Protein AF-A0A4Q2AB69-F1 (afdb_monomer_lite)

Foldseek 3Di:
DDDDPPDPDDDDDDDDDDDPDDDPPPPCPVVVVVPVPDDPPPPPPPPPLVPQAPQWDADPDDGHIDGHAQWADDPRDTHGNDAAPQWDADPSNHYIDGHPQWDDDPPRHTDGPPPPPPPPPD

Radius of gyration: 28.13 Å; chains: 1; bounding box: 84×57×47 Å

Sequence (122 aa):
MRRDTTSPAVRPLAAMPIKRADQPGLTILTLGLMISAFAPTASPSFAQARSAPDNAHARSYGDGWECARTFRREGTACVPVVVPANAHLNRTGNRWACNKNFKRSRGNACSTIRSVSLAIFT

pLDDT: mean 72.91, std 18.34, range [35.97, 94.44]

Secondary structure (DSSP, 8-state):
------PPP----PPPP-------TTSHHHHTTTGGG--------------PPTTEEE-SSSSSEEEPTTEEEETTEEEE----TTEEE-TTSSSEEEPTTEEE-TTS-EEETT---TTS--

Structure (mmCIF, N/CA/C/O backbone):
data_AF-A0A4Q2AB69-F1
#
_entry.id   AF-A0A4Q2AB69-F1
#
loop_
_atom_site.group_PDB
_atom_site.id
_atom_site.type_symbol
_atom_site.label_atom_id
_atom_site.label_alt_id
_atom_site.label_comp_id
_atom_site.label_asym_id
_atom_site.label_entity_id
_atom_site.label_seq_id
_atom_site.pdbx_PDB_ins_code
_atom_site.Cartn_x
_atom_site.Cartn_y
_atom_site.Cartn_z
_atom_site.occupancy
_atom_site.B_iso_or_equiv
_atom_site.auth_seq_id
_atom_site.auth_comp_id
_atom_site.auth_asym_id
_atom_site.auth_atom_id
_atom_site.pdbx_PDB_model_num
ATOM 1 N N . MET A 1 1 ? -5.017 -2.488 -30.760 1.00 41.91 1 MET A N 1
ATOM 2 C CA . MET A 1 1 ? -3.956 -2.336 -29.740 1.00 41.91 1 MET A CA 1
ATOM 3 C C . MET A 1 1 ? -4.105 -3.458 -28.717 1.00 41.91 1 MET A C 1
ATOM 5 O O . MET A 1 1 ? -4.807 -3.296 -27.726 1.00 41.91 1 MET A O 1
ATOM 9 N N . ARG A 1 2 ? -3.550 -4.638 -29.020 1.00 35.97 2 ARG A N 1
ATOM 10 C CA . ARG A 1 2 ? -3.511 -5.777 -28.092 1.00 35.97 2 ARG A CA 1
ATOM 11 C C . ARG A 1 2 ? -2.351 -5.529 -27.125 1.00 35.97 2 ARG A C 1
ATOM 13 O O . ARG A 1 2 ? -1.262 -5.218 -27.586 1.00 35.97 2 ARG A O 1
ATOM 20 N N . ARG A 1 3 ? -2.599 -5.577 -25.814 1.00 48.50 3 ARG A N 1
ATOM 21 C CA . ARG A 1 3 ? -1.524 -5.629 -24.819 1.00 48.50 3 ARG A CA 1
ATOM 22 C C . ARG A 1 3 ? -1.171 -7.093 -24.638 1.00 48.50 3 ARG A C 1
ATOM 24 O O . ARG A 1 3 ? -2.003 -7.859 -24.162 1.00 48.50 3 ARG A O 1
ATOM 31 N N . ASP A 1 4 ? 0.030 -7.438 -25.073 1.00 43.53 4 ASP A N 1
ATOM 32 C CA . ASP A 1 4 ? 0.658 -8.725 -24.841 1.00 43.53 4 ASP A CA 1
ATOM 33 C C . ASP 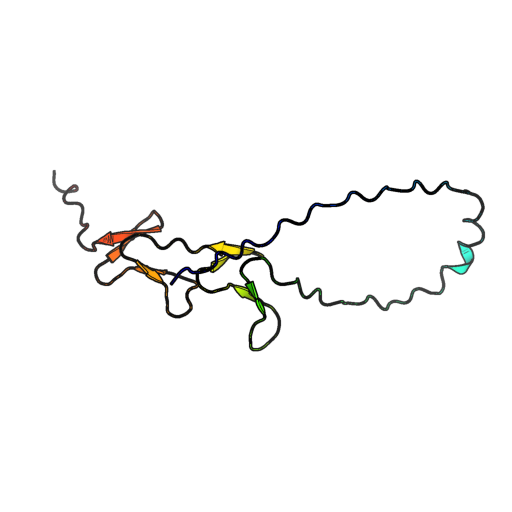A 1 4 ? 0.659 -9.030 -23.340 1.00 43.53 4 ASP A C 1
ATOM 35 O O . ASP A 1 4 ? 1.307 -8.361 -22.533 1.00 43.53 4 ASP A O 1
ATOM 39 N N . THR A 1 5 ? -0.128 -10.027 -22.950 1.00 47.22 5 THR A N 1
ATOM 40 C CA . THR A 1 5 ? -0.051 -10.661 -21.637 1.00 47.22 5 THR A CA 1
ATOM 41 C C . THR A 1 5 ? 1.157 -11.587 -21.636 1.00 47.22 5 THR A C 1
ATOM 43 O O . THR A 1 5 ? 1.031 -12.788 -21.869 1.00 47.22 5 THR A O 1
ATOM 46 N N . THR A 1 6 ? 2.343 -11.026 -21.394 1.00 45.09 6 THR A N 1
ATOM 47 C CA . THR A 1 6 ? 3.540 -11.813 -21.075 1.00 45.09 6 THR A CA 1
ATOM 48 C C . THR A 1 6 ? 3.352 -12.438 -19.693 1.00 45.09 6 THR A C 1
ATOM 50 O O . THR A 1 6 ? 3.585 -11.813 -18.661 1.00 45.09 6 THR A O 1
ATOM 53 N N . SER A 1 7 ? 2.865 -13.676 -19.697 1.00 48.94 7 SER A N 1
ATOM 54 C CA . SER A 1 7 ? 2.785 -14.574 -18.546 1.00 48.94 7 SER A CA 1
ATOM 55 C C . SER A 1 7 ? 4.201 -14.915 -18.059 1.00 48.94 7 SER A C 1
ATOM 57 O O . SER A 1 7 ? 5.007 -15.371 -18.875 1.00 48.94 7 SER A O 1
ATOM 59 N N . PRO A 1 8 ? 4.549 -14.749 -16.770 1.00 47.47 8 PRO A N 1
ATOM 60 C CA . PRO A 1 8 ? 5.825 -15.236 -16.271 1.00 47.47 8 PRO A CA 1
ATOM 61 C C . PRO A 1 8 ? 5.797 -16.767 -16.219 1.00 47.47 8 PRO A C 1
ATOM 63 O O . PRO A 1 8 ? 4.891 -17.387 -15.662 1.00 47.47 8 PRO A O 1
ATOM 66 N N . ALA A 1 9 ? 6.791 -17.364 -16.867 1.00 46.53 9 ALA A N 1
ATOM 67 C CA . ALA A 1 9 ? 6.994 -18.795 -16.980 1.00 46.53 9 ALA A CA 1
ATOM 68 C C . ALA A 1 9 ? 7.165 -19.452 -15.601 1.00 46.53 9 ALA A C 1
ATOM 70 O O . ALA A 1 9 ? 8.069 -19.110 -14.838 1.00 46.53 9 ALA A O 1
ATOM 71 N N . VAL A 1 10 ? 6.331 -20.449 -15.310 1.00 52.28 10 VAL A N 1
ATOM 72 C CA . VAL A 1 10 ? 6.533 -21.365 -14.185 1.00 52.28 10 VAL A CA 1
ATOM 73 C C . VAL A 1 10 ? 7.669 -22.312 -14.584 1.00 52.28 10 VAL A C 1
ATOM 75 O O . VAL A 1 10 ? 7.504 -23.148 -15.471 1.00 52.28 10 VAL A O 1
ATOM 78 N N . ARG A 1 11 ? 8.862 -22.145 -14.001 1.00 53.31 11 ARG A N 1
ATOM 79 C CA . ARG A 1 11 ? 10.001 -23.048 -14.244 1.00 53.31 11 ARG A CA 1
ATOM 80 C C . ARG A 1 11 ? 9.754 -24.377 -13.515 1.00 53.31 11 ARG A C 1
ATOM 82 O O . ARG A 1 11 ? 9.457 -24.338 -12.321 1.00 53.31 11 ARG A O 1
ATOM 89 N N . PRO A 1 12 ? 9.902 -25.543 -14.168 1.00 50.50 12 PRO A N 1
ATOM 90 C CA . PRO A 1 12 ? 9.795 -26.821 -13.477 1.00 50.50 12 PRO A CA 1
ATOM 91 C C . PRO A 1 12 ? 11.004 -27.020 -12.548 1.00 50.50 12 PRO A C 1
ATOM 93 O O . PRO A 1 12 ? 12.151 -26.806 -12.948 1.00 50.50 12 PRO A O 1
ATOM 96 N N . LEU A 1 13 ? 10.748 -27.419 -11.296 1.00 49.97 13 LEU A N 1
ATOM 97 C CA . LEU A 1 13 ? 11.783 -27.860 -10.360 1.00 49.97 13 LEU A CA 1
ATOM 98 C C . LEU A 1 13 ? 12.345 -29.203 -10.840 1.00 49.97 13 LEU A C 1
ATOM 100 O O . LEU A 1 13 ? 11.684 -30.234 -10.740 1.00 49.97 13 LEU A O 1
ATOM 104 N N . ALA A 1 14 ? 13.577 -29.195 -11.344 1.00 45.97 14 ALA A N 1
ATOM 105 C CA . ALA A 1 14 ? 14.350 -30.416 -11.512 1.00 45.97 14 ALA A CA 1
ATOM 106 C C . ALA A 1 14 ? 14.769 -30.936 -10.125 1.00 45.97 14 ALA A C 1
ATOM 108 O O . ALA A 1 14 ? 15.435 -30.231 -9.365 1.00 45.97 14 ALA A O 1
ATOM 109 N N . ALA A 1 15 ? 14.369 -32.164 -9.795 1.00 55.66 15 ALA A N 1
ATOM 110 C CA . ALA A 1 15 ? 14.822 -32.872 -8.605 1.00 55.66 15 ALA A CA 1
ATOM 111 C C . ALA A 1 15 ? 16.301 -33.264 -8.764 1.00 55.66 15 ALA A C 1
ATOM 113 O O . ALA A 1 15 ? 16.668 -33.942 -9.723 1.00 55.66 15 ALA A O 1
ATOM 114 N N . MET A 1 16 ? 17.153 -32.846 -7.827 1.00 47.50 16 MET A N 1
ATOM 115 C CA . MET A 1 16 ? 18.544 -33.301 -7.741 1.00 47.50 16 MET A CA 1
ATOM 116 C C . MET A 1 16 ? 18.644 -34.487 -6.765 1.00 47.50 16 MET A C 1
ATOM 118 O O . MET A 1 16 ? 18.031 -34.433 -5.696 1.00 47.50 16 MET A O 1
ATOM 122 N N . PRO A 1 17 ? 19.400 -35.556 -7.082 1.00 48.44 17 PRO A N 1
ATOM 123 C CA . PRO A 1 17 ? 19.524 -36.716 -6.205 1.00 48.44 17 PRO A CA 1
ATOM 124 C C . PRO A 1 17 ? 20.469 -36.443 -5.026 1.00 48.44 17 PRO A C 1
ATOM 126 O O . PRO A 1 17 ? 21.588 -35.958 -5.194 1.00 48.44 17 PRO A O 1
ATOM 129 N N . ILE A 1 18 ? 20.034 -36.824 -3.825 1.00 56.31 18 ILE A N 1
ATOM 130 C CA . ILE A 1 18 ? 20.846 -36.813 -2.604 1.00 56.31 18 ILE A CA 1
ATOM 131 C C . ILE A 1 18 ? 21.795 -38.023 -2.660 1.00 56.31 18 ILE A C 1
ATOM 133 O O . ILE A 1 18 ? 21.369 -39.157 -2.437 1.00 56.31 18 ILE A O 1
ATOM 137 N N . LYS A 1 19 ? 23.084 -37.818 -2.972 1.00 46.72 19 LYS A N 1
ATOM 138 C CA . LYS A 1 19 ? 24.109 -38.864 -2.797 1.00 46.72 19 LYS A CA 1
ATOM 139 C C . LYS A 1 19 ? 24.321 -39.102 -1.297 1.00 46.72 19 LYS A C 1
ATOM 141 O O . LYS A 1 19 ? 24.770 -38.202 -0.592 1.00 46.72 19 LYS A O 1
ATOM 146 N N . ARG A 1 20 ? 24.022 -40.312 -0.809 1.00 52.94 20 ARG A N 1
ATOM 147 C CA . ARG A 1 20 ? 24.468 -40.785 0.513 1.00 52.94 20 ARG A CA 1
ATOM 148 C C . ARG A 1 20 ? 25.993 -40.907 0.489 1.00 52.94 20 ARG A C 1
ATOM 150 O O . ARG A 1 20 ? 26.524 -41.740 -0.239 1.00 52.94 20 ARG A O 1
ATOM 157 N N . ALA A 1 21 ? 26.673 -40.048 1.242 1.00 49.16 21 ALA A N 1
ATOM 158 C CA . ALA A 1 21 ? 28.096 -40.176 1.514 1.00 49.16 21 ALA A CA 1
ATOM 159 C C . ALA A 1 21 ? 28.292 -41.237 2.609 1.00 49.16 21 ALA A C 1
ATOM 161 O O . ALA A 1 21 ? 27.843 -41.065 3.741 1.00 49.16 21 ALA A O 1
ATOM 162 N N . ASP A 1 22 ? 28.902 -42.346 2.211 1.00 55.22 22 ASP A N 1
ATOM 163 C CA . ASP A 1 22 ? 29.349 -43.473 3.028 1.00 55.22 22 ASP A CA 1
ATOM 164 C C . ASP A 1 22 ? 30.495 -43.030 3.971 1.00 55.22 22 ASP A C 1
ATOM 166 O O . ASP A 1 22 ? 31.422 -42.343 3.539 1.00 55.22 22 ASP A O 1
ATOM 170 N N . GLN A 1 23 ? 30.396 -43.333 5.273 1.00 54.81 23 GLN A N 1
ATOM 171 C CA . GLN A 1 23 ? 31.302 -42.856 6.334 1.00 54.81 23 GLN A CA 1
ATOM 172 C C . GLN A 1 23 ? 32.481 -43.823 6.580 1.00 54.81 23 GLN A C 1
ATOM 174 O O . GLN A 1 23 ? 32.240 -44.931 7.056 1.00 54.81 23 GLN A O 1
ATOM 179 N N . PRO A 1 24 ? 33.759 -43.407 6.450 1.00 48.91 24 PRO A N 1
ATOM 180 C CA . PRO A 1 24 ? 34.875 -44.106 7.090 1.00 48.91 24 PRO A CA 1
ATOM 181 C C . PRO A 1 24 ? 35.152 -43.516 8.487 1.00 48.91 24 PRO A C 1
ATOM 183 O O . PRO A 1 24 ? 35.884 -42.541 8.651 1.00 48.91 24 PRO A O 1
ATOM 186 N N . GLY A 1 25 ? 34.556 -44.131 9.513 1.00 54.44 25 GLY A N 1
ATOM 187 C CA . GLY A 1 25 ? 34.626 -43.756 10.936 1.00 54.44 25 GLY A CA 1
ATOM 188 C C . GLY A 1 25 ? 35.979 -43.948 11.638 1.00 54.44 25 GLY A C 1
ATOM 189 O O . GLY A 1 25 ? 35.999 -44.280 12.817 1.00 54.44 25 GLY A O 1
ATOM 190 N N . LEU A 1 26 ? 37.107 -43.737 10.952 1.00 56.06 26 LEU A N 1
ATOM 191 C CA . LEU A 1 26 ? 38.447 -43.908 11.538 1.00 56.06 26 LEU A CA 1
ATOM 192 C C . LEU A 1 26 ? 39.412 -42.733 11.281 1.00 56.06 26 LEU A C 1
ATOM 194 O O . LEU A 1 26 ? 40.445 -42.637 11.934 1.00 56.06 26 LEU A O 1
ATOM 198 N N . THR A 1 27 ? 39.075 -41.791 10.396 1.00 56.59 27 THR A N 1
ATOM 199 C CA . THR A 1 27 ? 39.906 -40.603 10.094 1.00 56.59 27 THR A CA 1
ATOM 200 C C . THR A 1 27 ? 39.638 -39.399 11.013 1.00 56.59 27 THR A C 1
ATOM 202 O O . THR A 1 27 ? 40.318 -38.381 10.920 1.00 56.59 27 THR A O 1
ATOM 205 N N . ILE A 1 28 ? 38.658 -39.499 11.920 1.00 58.03 28 ILE A N 1
ATOM 206 C CA . ILE A 1 28 ? 38.147 -38.374 12.727 1.00 58.03 28 ILE A CA 1
ATOM 207 C C . ILE A 1 28 ? 39.011 -38.098 13.975 1.00 58.03 28 ILE A C 1
ATOM 209 O O . ILE A 1 28 ? 39.135 -36.949 14.395 1.00 58.03 28 ILE A O 1
ATOM 213 N N . LEU A 1 29 ? 39.657 -39.116 14.557 1.00 56.81 29 LEU A N 1
ATOM 214 C CA . LEU A 1 29 ? 40.395 -38.966 15.823 1.00 56.81 29 LEU A CA 1
ATOM 215 C C . LEU A 1 29 ? 41.724 -38.208 15.674 1.00 56.81 29 LEU A C 1
ATOM 217 O O . LEU A 1 29 ? 42.121 -37.491 16.587 1.00 56.81 29 LEU A O 1
ATOM 221 N N . THR A 1 30 ? 42.396 -38.314 14.527 1.00 57.34 30 THR A N 1
ATOM 222 C CA . THR A 1 30 ? 43.684 -37.638 14.284 1.00 57.34 30 THR A CA 1
ATOM 223 C C . THR A 1 30 ? 43.516 -36.208 13.768 1.00 57.34 30 THR A C 1
ATOM 225 O O . THR A 1 30 ? 44.348 -35.354 14.067 1.00 57.34 30 THR A O 1
ATOM 228 N N . LEU A 1 31 ? 42.412 -35.899 13.075 1.00 57.84 31 LEU A N 1
ATOM 229 C CA . LEU A 1 31 ? 42.060 -34.521 12.704 1.00 57.84 31 LEU A CA 1
ATOM 230 C C . LEU A 1 31 ? 41.518 -33.701 13.890 1.00 57.84 31 LEU A C 1
ATOM 232 O O . LEU A 1 31 ? 41.660 -32.480 13.898 1.00 57.84 31 LEU A O 1
ATOM 236 N N . GLY A 1 32 ? 40.939 -34.347 14.910 1.00 57.91 32 GLY A N 1
ATOM 237 C CA . GLY A 1 32 ? 40.354 -33.673 16.077 1.00 57.91 32 GLY A CA 1
ATOM 238 C C . GLY A 1 32 ? 41.338 -32.840 16.912 1.00 57.91 32 GLY A C 1
ATOM 239 O O . GLY A 1 32 ? 40.922 -31.867 17.536 1.00 57.91 32 GLY A O 1
ATOM 240 N N . LEU A 1 33 ? 42.639 -33.157 16.887 1.00 59.78 33 LEU A N 1
ATOM 241 C CA . LEU A 1 33 ? 43.662 -32.406 17.630 1.00 59.78 33 LEU A CA 1
ATOM 242 C C . LEU A 1 33 ? 44.184 -31.167 16.871 1.00 59.78 33 LEU A C 1
ATOM 244 O O . LEU A 1 33 ? 44.716 -30.256 17.495 1.00 59.78 33 LEU A O 1
ATOM 248 N N . MET A 1 34 ? 44.017 -31.105 15.542 1.00 56.22 34 MET A N 1
ATOM 249 C CA . MET A 1 34 ? 44.568 -30.026 14.698 1.00 56.22 34 MET A CA 1
ATOM 250 C C . MET A 1 34 ? 43.523 -28.991 14.244 1.00 56.22 34 MET A C 1
ATOM 252 O O . MET A 1 34 ? 43.891 -27.947 13.713 1.00 56.22 34 MET A O 1
ATOM 256 N N . ILE A 1 35 ? 42.224 -29.234 14.461 1.00 59.12 35 ILE A N 1
ATOM 257 C CA . ILE A 1 35 ? 41.142 -28.309 14.054 1.00 59.12 35 ILE A CA 1
ATOM 258 C C . ILE A 1 35 ? 40.827 -27.250 15.139 1.00 59.12 35 ILE A C 1
ATOM 260 O O . ILE A 1 35 ? 40.118 -26.283 14.876 1.00 59.12 35 ILE A O 1
ATOM 264 N N . SER A 1 36 ? 41.399 -27.340 16.346 1.00 55.19 36 SER A N 1
ATOM 265 C CA . SER A 1 36 ? 41.112 -26.409 17.455 1.00 55.19 36 SER A CA 1
ATOM 266 C C . SER A 1 36 ? 41.840 -25.052 17.398 1.00 55.19 36 SER A C 1
ATOM 268 O O . SER A 1 36 ? 41.587 -24.212 18.259 1.00 55.19 36 SER A O 1
ATOM 270 N N . ALA A 1 37 ? 42.697 -24.792 16.399 1.00 56.66 37 ALA A N 1
ATOM 271 C CA . ALA A 1 37 ? 43.502 -23.559 16.332 1.00 56.66 37 ALA A CA 1
ATOM 272 C C . ALA A 1 37 ? 43.267 -22.659 15.100 1.00 56.66 37 ALA A C 1
ATOM 274 O O . ALA A 1 37 ? 43.914 -21.623 14.979 1.00 56.66 37 ALA A O 1
ATOM 275 N N . PHE A 1 38 ? 42.328 -22.986 14.207 1.00 57.47 38 PHE A N 1
ATOM 276 C CA . PHE A 1 38 ? 41.950 -22.106 13.090 1.00 57.47 38 PHE A CA 1
ATOM 277 C C . PHE A 1 38 ? 40.429 -21.968 13.004 1.00 57.47 38 PHE A C 1
ATOM 279 O O . PHE A 1 38 ? 39.777 -22.497 12.109 1.00 57.47 38 PHE A O 1
ATOM 286 N N . ALA A 1 39 ? 39.852 -21.220 13.942 1.00 55.56 39 ALA A N 1
ATOM 287 C CA . ALA A 1 39 ? 38.569 -20.582 13.696 1.00 55.56 39 ALA A CA 1
ATOM 288 C C . ALA A 1 39 ? 38.850 -19.244 12.993 1.00 55.56 39 ALA A C 1
ATOM 290 O O . ALA A 1 39 ? 39.292 -18.305 13.658 1.00 55.56 39 ALA A O 1
ATOM 291 N N . PRO A 1 40 ? 38.608 -19.088 11.679 1.00 53.81 40 PRO A N 1
ATOM 292 C CA . PRO A 1 40 ? 38.400 -17.755 11.148 1.00 53.81 40 PRO A CA 1
ATOM 293 C C . PRO A 1 40 ? 37.095 -17.244 11.769 1.00 53.81 40 PRO A C 1
ATOM 295 O O . PRO A 1 40 ? 36.008 -17.522 11.269 1.00 53.81 40 PRO A O 1
ATOM 298 N N . THR A 1 41 ? 37.168 -16.484 12.865 1.00 6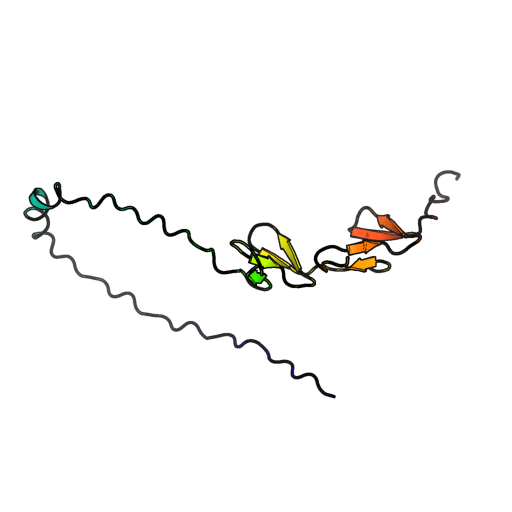1.00 41 THR A N 1
ATOM 299 C CA . THR A 1 41 ? 36.042 -15.656 13.327 1.00 61.00 41 THR A CA 1
ATOM 300 C C . THR A 1 41 ? 35.899 -14.447 12.404 1.00 61.00 41 THR A C 1
ATOM 302 O O . THR A 1 41 ? 35.940 -13.298 12.827 1.00 61.00 41 THR A O 1
ATOM 305 N N . ALA A 1 42 ? 35.761 -14.705 11.112 1.00 59.84 42 ALA A N 1
ATOM 306 C CA . ALA A 1 42 ? 35.162 -13.780 10.181 1.00 59.84 42 ALA A CA 1
ATOM 307 C C . ALA A 1 42 ? 33.804 -14.385 9.858 1.00 59.84 42 ALA A C 1
ATOM 309 O O . ALA A 1 42 ? 33.617 -15.001 8.815 1.00 59.84 42 ALA A O 1
ATOM 310 N N . SER A 1 43 ? 32.867 -14.266 10.802 1.00 64.06 43 SER A N 1
ATOM 311 C CA . SER A 1 43 ? 31.451 -14.412 10.490 1.00 64.06 43 SER A CA 1
ATOM 312 C C . SER A 1 43 ? 31.185 -13.435 9.352 1.00 64.06 43 SER A C 1
ATOM 314 O O . SER A 1 43 ? 31.294 -12.225 9.582 1.00 64.06 43 SER A O 1
ATOM 316 N N . PRO A 1 44 ? 30.881 -13.878 8.124 1.00 58.16 44 PRO A N 1
ATOM 317 C CA . PRO A 1 44 ? 30.451 -12.913 7.153 1.00 58.16 44 PRO A CA 1
ATOM 318 C C . PRO A 1 44 ? 29.050 -12.504 7.604 1.00 58.16 44 PRO A C 1
ATOM 320 O O . PRO A 1 44 ? 28.084 -13.253 7.456 1.00 58.16 44 PRO A O 1
ATOM 323 N N . SER A 1 45 ? 28.930 -11.309 8.182 1.00 62.66 45 SER A N 1
ATOM 324 C CA . SER A 1 45 ? 27.668 -10.577 8.160 1.00 62.66 45 SER A CA 1
ATOM 325 C C . SER A 1 45 ? 27.404 -10.225 6.702 1.00 62.66 45 SER A C 1
ATOM 327 O O . SER A 1 45 ? 27.565 -9.086 6.272 1.00 62.66 45 SER A O 1
ATOM 329 N N . PHE A 1 46 ? 27.028 -11.223 5.903 1.00 61.88 46 PHE A N 1
ATOM 330 C CA . PHE A 1 46 ? 26.327 -10.951 4.673 1.00 61.88 46 PHE A CA 1
ATOM 331 C C . PHE A 1 46 ? 25.014 -10.350 5.130 1.00 61.88 46 PHE A C 1
ATOM 333 O O . PHE A 1 46 ? 24.140 -11.052 5.645 1.00 61.88 46 PHE A O 1
ATOM 340 N N . ALA A 1 47 ? 24.895 -9.033 4.984 1.00 60.16 47 ALA A N 1
ATOM 341 C CA . ALA A 1 47 ? 23.597 -8.415 4.873 1.00 60.16 47 ALA A CA 1
ATOM 342 C C . ALA A 1 47 ? 22.859 -9.227 3.807 1.00 60.16 47 ALA A C 1
ATOM 344 O O . ALA A 1 47 ? 23.138 -9.111 2.615 1.00 60.16 47 ALA A O 1
ATOM 345 N N . GLN A 1 48 ? 21.982 -10.138 4.236 1.00 56.34 48 GLN A N 1
ATOM 346 C CA . GLN A 1 48 ? 21.021 -10.747 3.342 1.00 56.34 48 GLN A CA 1
ATOM 347 C C . GLN A 1 48 ? 20.132 -9.587 2.939 1.00 56.34 48 GLN A C 1
ATOM 349 O O . GLN A 1 48 ? 19.149 -9.271 3.613 1.00 56.34 48 GLN A O 1
ATOM 354 N N . ALA A 1 49 ? 20.521 -8.921 1.851 1.00 59.16 49 ALA A N 1
ATOM 355 C CA . ALA A 1 49 ? 19.600 -8.209 1.006 1.00 59.16 49 ALA A CA 1
ATOM 356 C C . ALA A 1 49 ? 18.576 -9.271 0.628 1.00 59.16 49 ALA A C 1
ATOM 358 O O . ALA A 1 49 ? 18.794 -10.073 -0.277 1.00 59.16 49 ALA A O 1
ATOM 359 N N . ARG A 1 50 ? 17.526 -9.380 1.450 1.00 60.78 50 ARG A N 1
ATOM 360 C CA . ARG A 1 50 ? 16.386 -10.243 1.196 1.00 60.78 50 ARG A CA 1
ATOM 361 C C . ARG A 1 50 ? 15.887 -9.756 -0.143 1.00 60.78 50 ARG A C 1
ATOM 363 O O . ARG A 1 50 ? 15.344 -8.653 -0.229 1.00 60.78 50 ARG A O 1
ATOM 370 N N . SER A 1 51 ? 16.236 -10.523 -1.174 1.00 77.19 51 SER A N 1
ATOM 371 C CA . SER A 1 51 ? 15.870 -10.259 -2.553 1.00 77.19 51 SER A CA 1
ATOM 372 C C . SER A 1 51 ? 14.401 -9.885 -2.548 1.00 77.19 51 SER A C 1
ATOM 374 O O . SER A 1 51 ? 13.614 -10.533 -1.849 1.00 77.19 51 SER A O 1
ATOM 376 N N . ALA A 1 52 ? 14.073 -8.785 -3.222 1.00 85.44 52 ALA A N 1
ATOM 377 C CA . ALA A 1 52 ? 12.735 -8.227 -3.176 1.00 85.44 52 ALA A CA 1
ATOM 378 C C . ALA A 1 52 ? 11.702 -9.339 -3.462 1.00 85.44 52 ALA A C 1
ATOM 380 O O . ALA A 1 52 ? 11.918 -10.128 -4.386 1.00 85.44 52 ALA A O 1
ATOM 381 N N . PRO A 1 53 ? 10.638 -9.458 -2.647 1.00 89.56 53 PRO A N 1
ATOM 382 C CA . PRO A 1 53 ? 9.589 -10.446 -2.874 1.00 89.56 53 PRO A CA 1
ATOM 383 C C . PRO A 1 53 ? 8.817 -10.123 -4.160 1.00 89.56 53 PRO A C 1
ATOM 385 O O . PRO A 1 53 ? 8.978 -9.051 -4.749 1.00 89.56 53 PRO A O 1
ATOM 388 N N . ASP A 1 54 ? 7.919 -11.017 -4.568 1.00 92.62 54 ASP A N 1
ATOM 389 C CA . ASP A 1 54 ? 7.031 -10.749 -5.698 1.00 92.62 54 ASP A CA 1
ATOM 390 C C . ASP A 1 54 ? 6.251 -9.441 -5.508 1.00 92.62 54 ASP A C 1
ATOM 392 O O . ASP A 1 54 ? 5.833 -9.088 -4.400 1.00 92.62 54 ASP A O 1
ATOM 396 N N . ASN A 1 55 ? 6.023 -8.730 -6.615 1.00 93.31 55 ASN A N 1
ATOM 397 C CA . ASN A 1 55 ? 5.365 -7.420 -6.645 1.00 93.31 55 ASN A CA 1
ATOM 398 C C . ASN A 1 55 ? 6.103 -6.331 -5.845 1.00 93.31 55 ASN A C 1
ATOM 400 O O . ASN A 1 55 ? 5.475 -5.377 -5.377 1.00 93.31 55 ASN A O 1
ATOM 404 N N . ALA A 1 56 ? 7.422 -6.453 -5.696 1.00 92.31 56 ALA A N 1
ATOM 405 C CA . ALA A 1 56 ? 8.294 -5.421 -5.157 1.00 92.31 56 ALA A CA 1
ATOM 406 C C . ALA A 1 56 ? 9.413 -5.058 -6.138 1.00 92.31 56 ALA A C 1
ATOM 408 O O . ALA A 1 56 ? 9.855 -5.876 -6.944 1.00 92.31 56 ALA A O 1
ATOM 409 N N . HIS A 1 57 ? 9.892 -3.823 -6.040 1.00 89.75 57 HIS A N 1
ATOM 410 C CA . HIS A 1 57 ? 11.048 -3.329 -6.777 1.00 89.75 57 HIS A CA 1
ATOM 411 C C . HIS A 1 57 ? 12.055 -2.682 -5.825 1.00 89.75 57 HIS A C 1
ATOM 413 O O . HIS A 1 57 ? 11.720 -2.270 -4.709 1.00 89.75 57 HIS A O 1
ATOM 419 N N . ALA A 1 58 ? 13.318 -2.636 -6.251 1.00 90.56 58 ALA A N 1
ATOM 420 C CA . ALA A 1 58 ? 14.366 -1.947 -5.507 1.00 90.56 58 ALA A CA 1
ATOM 421 C C . ALA A 1 58 ? 14.040 -0.453 -5.423 1.00 90.56 58 ALA A C 1
ATOM 423 O O . ALA A 1 58 ? 13.580 0.144 -6.399 1.00 90.56 58 ALA A O 1
ATOM 424 N N . ARG A 1 59 ? 14.265 0.155 -4.258 1.00 89.06 59 ARG A N 1
ATOM 425 C CA . ARG A 1 59 ? 14.038 1.594 -4.099 1.00 89.06 59 ARG A CA 1
ATOM 426 C C . ARG A 1 59 ? 15.021 2.374 -4.960 1.00 89.06 59 ARG A C 1
ATOM 428 O O . ARG A 1 59 ? 16.178 1.990 -5.084 1.00 89.06 59 ARG A O 1
ATOM 435 N N . SER A 1 60 ? 14.578 3.512 -5.487 1.00 87.06 60 SER A N 1
ATOM 436 C CA . SER A 1 60 ? 15.461 4.413 -6.239 1.00 87.06 60 SER A CA 1
ATOM 437 C C . SER A 1 60 ? 16.555 5.039 -5.369 1.00 87.06 60 SER A C 1
ATOM 439 O O . SER A 1 60 ? 17.574 5.473 -5.896 1.00 87.06 60 SER A O 1
ATOM 441 N N . TYR A 1 61 ? 16.341 5.103 -4.051 1.00 86.25 61 TYR A N 1
ATOM 442 C CA . TYR A 1 61 ? 17.286 5.659 -3.087 1.00 86.25 61 TYR A CA 1
ATOM 443 C C . TYR A 1 61 ? 17.286 4.839 -1.793 1.00 86.25 61 TYR A C 1
ATOM 445 O O . TYR A 1 61 ? 16.220 4.471 -1.285 1.00 86.25 61 TYR A O 1
ATOM 453 N N . GLY A 1 62 ? 18.483 4.626 -1.243 1.00 85.94 62 GLY A N 1
ATOM 454 C CA . GLY A 1 62 ? 18.712 3.831 -0.037 1.00 85.94 62 GLY A CA 1
ATOM 455 C C . GLY A 1 62 ? 18.604 2.324 -0.272 1.00 85.94 62 GLY A C 1
ATOM 456 O O . GLY A 1 62 ? 18.370 1.861 -1.386 1.00 85.94 62 GLY A O 1
ATOM 457 N N . ASP A 1 63 ? 18.761 1.562 0.806 1.00 86.44 63 ASP A N 1
ATOM 458 C CA . ASP A 1 63 ? 18.723 0.105 0.751 1.00 86.44 63 ASP A CA 1
ATOM 459 C C . ASP A 1 63 ? 17.301 -0.458 0.877 1.00 86.44 63 ASP A C 1
ATOM 461 O O . ASP A 1 63 ? 16.417 0.086 1.553 1.00 86.44 63 ASP A O 1
ATOM 465 N N . GLY A 1 64 ? 17.099 -1.620 0.258 1.0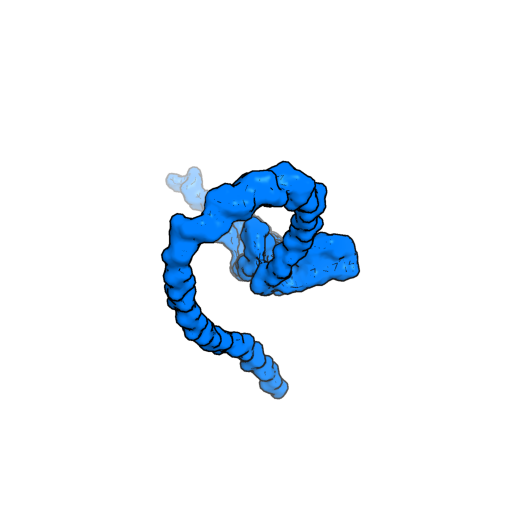0 89.06 64 GLY A N 1
ATOM 466 C CA . GLY A 1 64 ? 15.882 -2.415 0.364 1.00 89.06 64 GLY A CA 1
ATOM 467 C C . GLY A 1 64 ? 14.909 -2.232 -0.798 1.00 89.06 64 GLY A C 1
ATOM 468 O O . GLY A 1 64 ? 15.256 -1.803 -1.897 1.00 89.06 64 GLY A O 1
ATOM 469 N N . TRP A 1 65 ? 13.660 -2.618 -0.553 1.00 91.56 65 TRP A N 1
ATOM 470 C CA . TRP A 1 65 ? 12.618 -2.687 -1.572 1.00 91.56 65 TRP A CA 1
ATOM 471 C C . TRP A 1 65 ? 11.359 -1.935 -1.146 1.00 91.56 65 TRP A C 1
ATOM 473 O O . TRP A 1 65 ? 11.140 -1.615 0.034 1.00 91.56 65 TRP A O 1
ATOM 483 N N . GLU A 1 66 ? 10.531 -1.625 -2.129 1.00 91.06 66 GLU A N 1
ATOM 484 C CA . GLU A 1 66 ? 9.177 -1.127 -1.945 1.00 91.06 66 GLU A CA 1
ATOM 485 C C . GLU A 1 66 ? 8.206 -1.902 -2.834 1.00 91.06 66 GLU A C 1
ATOM 487 O O . GLU A 1 66 ? 8.601 -2.497 -3.833 1.00 91.06 66 GLU A O 1
ATOM 492 N N . CYS A 1 67 ? 6.935 -1.956 -2.435 1.00 93.06 67 CYS A N 1
ATOM 493 C CA . CYS A 1 67 ? 5.935 -2.638 -3.244 1.00 93.06 67 CYS A CA 1
ATOM 494 C C . CYS A 1 67 ? 5.661 -1.853 -4.523 1.00 93.06 67 CYS A C 1
ATOM 496 O O . CYS A 1 67 ? 5.583 -0.621 -4.506 1.00 93.06 67 CYS A O 1
ATOM 498 N N . ALA A 1 68 ? 5.433 -2.589 -5.605 1.00 91.81 68 ALA A N 1
ATOM 499 C CA . ALA A 1 68 ? 4.940 -2.048 -6.851 1.00 91.81 68 ALA A CA 1
ATOM 500 C C . ALA A 1 68 ? 3.619 -1.297 -6.631 1.00 91.81 68 ALA A C 1
ATOM 502 O O . ALA A 1 68 ? 2.876 -1.513 -5.663 1.00 91.81 68 ALA A O 1
ATOM 503 N N . ARG A 1 69 ? 3.295 -0.409 -7.573 1.00 89.81 69 ARG A N 1
ATOM 504 C CA . ARG A 1 69 ? 2.007 0.288 -7.576 1.00 89.81 69 ARG A CA 1
ATOM 505 C C . ARG A 1 69 ? 0.873 -0.742 -7.550 1.00 89.81 69 ARG A C 1
ATOM 507 O O . ARG A 1 69 ? 0.985 -1.766 -8.202 1.00 89.81 69 ARG A O 1
ATOM 514 N N . THR A 1 70 ? -0.203 -0.448 -6.822 1.00 91.31 70 THR A N 1
ATOM 515 C CA . THR A 1 70 ? -1.339 -1.343 -6.521 1.00 91.31 70 THR A CA 1
ATOM 516 C C . THR A 1 70 ? -1.057 -2.463 -5.523 1.00 91.31 70 THR A C 1
ATOM 518 O O . THR A 1 70 ? -1.953 -3.260 -5.265 1.00 91.31 70 THR A O 1
ATOM 521 N N . PHE A 1 71 ? 0.127 -2.506 -4.909 1.00 93.62 71 PHE A N 1
ATOM 522 C CA . PHE A 1 71 ? 0.457 -3.454 -3.847 1.00 93.62 71 PHE A CA 1
ATOM 523 C C . PHE A 1 71 ? 0.808 -2.727 -2.545 1.00 93.62 71 PHE A C 1
ATOM 525 O O . PHE A 1 71 ? 1.343 -1.616 -2.540 1.00 93.62 71 PHE A O 1
ATOM 532 N N . ARG A 1 72 ? 0.484 -3.354 -1.411 1.00 92.12 72 ARG A N 1
ATOM 533 C CA . ARG A 1 72 ? 0.833 -2.872 -0.069 1.00 92.12 72 ARG A CA 1
ATOM 534 C C . ARG A 1 72 ? 1.729 -3.876 0.636 1.00 92.12 72 ARG A C 1
ATOM 536 O O . ARG A 1 72 ? 1.598 -5.080 0.437 1.00 92.12 72 ARG A O 1
ATOM 543 N N . ARG A 1 73 ? 2.587 -3.371 1.521 1.00 91.69 73 ARG A N 1
ATOM 544 C CA . ARG A 1 73 ? 3.435 -4.218 2.358 1.00 91.69 73 ARG A CA 1
ATOM 545 C C . ARG A 1 73 ? 2.601 -4.888 3.446 1.00 91.69 73 ARG A C 1
ATOM 547 O O . ARG A 1 73 ? 1.922 -4.205 4.214 1.00 91.69 73 ARG A O 1
ATOM 554 N N . GLU A 1 74 ? 2.697 -6.205 3.520 1.00 91.69 74 GLU A N 1
ATOM 555 C CA . GLU A 1 74 ? 2.136 -7.038 4.576 1.00 91.69 74 GLU A CA 1
ATOM 556 C C . GLU A 1 74 ? 3.237 -7.986 5.059 1.00 91.69 74 GLU A C 1
ATOM 558 O O . GLU A 1 74 ? 3.582 -8.964 4.402 1.00 91.69 74 GLU A O 1
ATOM 563 N N . GLY A 1 75 ? 3.880 -7.613 6.171 1.00 89.81 75 GLY A N 1
ATOM 564 C CA . GLY A 1 75 ? 5.085 -8.287 6.653 1.00 89.81 75 GLY A CA 1
ATOM 565 C C . GLY A 1 75 ? 6.223 -8.213 5.633 1.00 89.81 75 GLY A C 1
ATOM 566 O O . GLY A 1 75 ? 6.703 -7.125 5.302 1.00 89.81 75 GLY A O 1
ATOM 567 N N . THR A 1 76 ? 6.640 -9.380 5.145 1.00 89.31 76 THR A N 1
ATOM 568 C CA . THR A 1 76 ? 7.716 -9.565 4.162 1.00 89.31 76 THR A CA 1
ATOM 569 C C . THR A 1 76 ? 7.215 -9.724 2.726 1.00 89.31 76 THR A C 1
ATOM 571 O O . THR A 1 76 ? 8.026 -9.993 1.847 1.00 89.31 76 THR A O 1
ATOM 574 N N . ALA A 1 77 ? 5.913 -9.560 2.475 1.00 90.69 77 ALA A N 1
ATOM 575 C CA . ALA A 1 77 ? 5.303 -9.716 1.158 1.00 90.69 77 ALA A CA 1
ATOM 576 C C . ALA A 1 77 ? 4.591 -8.437 0.693 1.00 90.69 77 ALA A C 1
ATOM 578 O O . ALA A 1 77 ? 4.236 -7.559 1.489 1.00 90.69 77 ALA A O 1
ATOM 579 N N . CYS A 1 78 ? 4.359 -8.356 -0.616 1.00 94.31 78 CYS A N 1
ATOM 580 C CA . CYS A 1 78 ? 3.528 -7.335 -1.237 1.00 94.31 78 CYS A CA 1
ATOM 581 C C . CYS A 1 78 ? 2.207 -7.955 -1.683 1.00 94.31 78 CYS A C 1
ATOM 583 O O . CYS A 1 78 ? 2.164 -8.765 -2.606 1.00 94.31 78 CYS A O 1
ATOM 585 N N . VAL A 1 79 ? 1.122 -7.558 -1.022 1.00 93.62 79 VAL A N 1
ATOM 586 C CA . VAL A 1 79 ? -0.229 -8.050 -1.312 1.00 93.62 79 VAL A CA 1
ATOM 587 C C . VAL A 1 79 ? -1.003 -7.029 -2.143 1.00 93.62 79 VAL A C 1
ATOM 589 O O . VAL A 1 79 ? -0.813 -5.820 -1.957 1.00 93.62 79 VAL A O 1
ATOM 592 N N . PRO A 1 80 ? -1.876 -7.472 -3.061 1.00 92.69 80 PRO A N 1
ATOM 593 C CA . PRO A 1 80 ? -2.649 -6.566 -3.896 1.00 92.69 80 PRO A CA 1
ATOM 594 C C . PRO A 1 80 ? -3.590 -5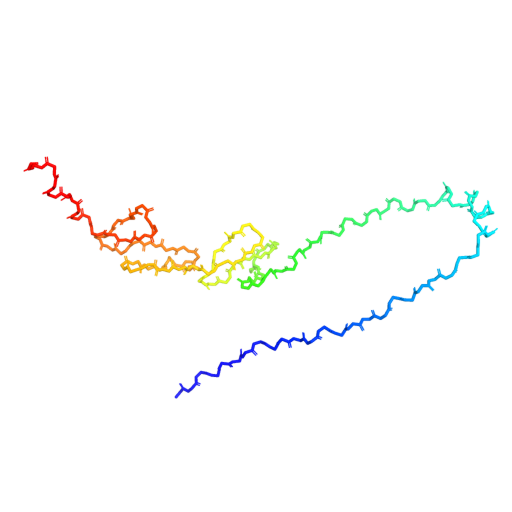.703 -3.050 1.00 92.69 80 PRO A C 1
ATOM 596 O O . PRO A 1 80 ? -4.230 -6.156 -2.098 1.00 92.69 80 PRO A O 1
ATOM 599 N N . VAL A 1 81 ? -3.686 -4.429 -3.410 1.00 91.31 81 VAL A N 1
ATOM 600 C CA . VAL A 1 81 ? -4.612 -3.479 -2.801 1.00 91.31 81 VAL A CA 1
ATOM 601 C C . VAL A 1 81 ? -5.956 -3.605 -3.502 1.00 91.31 81 VAL A C 1
ATOM 603 O O . VAL A 1 81 ? -6.153 -3.080 -4.595 1.00 91.31 81 VAL A O 1
ATOM 606 N N . VAL A 1 82 ? -6.904 -4.273 -2.847 1.00 91.25 82 VAL A N 1
ATOM 607 C CA . VAL A 1 82 ? -8.298 -4.299 -3.300 1.00 91.25 82 VAL A CA 1
ATOM 608 C C . VAL A 1 82 ? -8.929 -2.940 -3.005 1.00 91.25 82 VAL A C 1
ATOM 610 O O . VAL A 1 82 ? -9.033 -2.528 -1.847 1.00 91.25 82 VAL A O 1
ATOM 613 N N . VAL A 1 83 ? -9.314 -2.225 -4.061 1.00 92.00 83 VAL A N 1
ATOM 614 C CA . VAL A 1 83 ? -9.991 -0.929 -3.962 1.00 92.00 83 VAL A CA 1
ATOM 615 C C . VAL A 1 83 ? -11.499 -1.181 -3.992 1.00 92.00 83 VAL A C 1
ATOM 617 O O . VAL A 1 83 ? -11.998 -1.685 -4.998 1.00 92.00 83 VAL A O 1
ATOM 620 N N . PRO A 1 84 ? -12.238 -0.868 -2.915 1.00 92.12 84 PRO A N 1
ATOM 621 C CA . PRO A 1 84 ? -13.682 -1.064 -2.887 1.00 92.12 84 PRO A CA 1
ATOM 622 C C . PRO A 1 84 ? -14.408 -0.043 -3.777 1.00 92.12 84 PRO A C 1
ATOM 624 O O . PRO A 1 84 ? -13.838 0.966 -4.199 1.00 92.12 84 PRO A O 1
ATOM 627 N N . ALA A 1 85 ? -15.703 -0.265 -4.013 1.00 92.44 85 ALA A N 1
ATOM 628 C CA . ALA A 1 85 ? -16.556 0.731 -4.656 1.00 92.44 85 ALA A CA 1
ATOM 629 C C . ALA A 1 85 ? -16.517 2.066 -3.890 1.00 92.44 85 ALA A C 1
ATOM 631 O O . ALA A 1 85 ? -16.427 2.095 -2.660 1.00 92.44 85 ALA A O 1
ATOM 632 N N . ASN A 1 86 ? -16.614 3.175 -4.627 1.00 93.12 86 ASN A N 1
ATOM 633 C CA . ASN A 1 86 ? -16.543 4.537 -4.087 1.00 93.12 86 ASN A CA 1
ATOM 634 C C . ASN A 1 86 ? -15.209 4.881 -3.397 1.00 93.12 86 ASN A C 1
ATOM 636 O O . ASN A 1 86 ? -15.174 5.728 -2.501 1.00 93.12 86 ASN A O 1
ATOM 640 N N . ALA A 1 87 ? -14.113 4.247 -3.816 1.00 94.44 87 ALA A N 1
ATOM 641 C CA . ALA A 1 87 ? -12.756 4.562 -3.387 1.00 94.44 87 ALA A CA 1
ATOM 642 C C . ALA A 1 87 ? -11.815 4.758 -4.582 1.00 94.44 87 ALA A C 1
ATOM 644 O O . ALA A 1 87 ? -12.098 4.331 -5.700 1.00 94.44 87 ALA A O 1
ATOM 645 N N . HIS A 1 88 ? -10.672 5.386 -4.323 1.00 93.06 88 HIS A N 1
ATOM 646 C CA . HIS A 1 88 ? -9.581 5.562 -5.275 1.00 93.06 88 HIS A CA 1
ATOM 647 C C . HIS A 1 88 ? -8.236 5.253 -4.609 1.00 93.06 88 HIS A C 1
ATOM 649 O O . HIS A 1 88 ? -8.085 5.364 -3.389 1.00 93.06 88 HIS A O 1
ATOM 655 N N . LEU A 1 89 ? -7.242 4.865 -5.411 1.00 92.25 89 LEU A N 1
ATOM 656 C CA . LEU A 1 89 ? -5.862 4.738 -4.940 1.00 92.25 89 LEU A CA 1
ATOM 657 C C . LEU A 1 89 ? -5.272 6.113 -4.630 1.00 92.25 89 LEU A C 1
ATOM 659 O O . LEU A 1 89 ? -5.489 7.077 -5.362 1.00 92.25 89 LEU A O 1
ATOM 663 N N . ASN A 1 90 ? -4.474 6.185 -3.568 1.00 89.56 90 ASN A N 1
ATOM 664 C CA . ASN A 1 90 ? -3.670 7.361 -3.271 1.00 89.56 90 ASN A CA 1
ATOM 665 C C . ASN A 1 90 ? -2.615 7.592 -4.369 1.00 89.56 90 ASN A C 1
ATOM 667 O O . ASN A 1 90 ? -2.332 6.719 -5.190 1.00 89.56 90 ASN A O 1
ATOM 671 N N . ARG A 1 91 ? -1.976 8.768 -4.352 1.00 87.56 91 ARG A N 1
ATOM 672 C CA . ARG A 1 91 ? -0.928 9.134 -5.322 1.00 87.56 91 ARG A CA 1
ATOM 673 C C . ARG A 1 91 ? 0.190 8.085 -5.416 1.00 87.56 91 ARG A C 1
ATOM 675 O O . ARG A 1 91 ? 0.643 7.776 -6.511 1.00 87.56 91 ARG A O 1
ATOM 682 N N . THR A 1 92 ? 0.589 7.516 -4.280 1.00 84.88 92 THR A N 1
ATOM 683 C CA . THR A 1 92 ? 1.627 6.476 -4.182 1.00 84.88 92 THR A CA 1
ATOM 684 C C . THR A 1 92 ? 1.157 5.109 -4.701 1.00 84.88 92 THR A C 1
ATOM 686 O O . THR A 1 92 ? 1.971 4.258 -5.032 1.00 84.88 92 THR A O 1
ATOM 689 N N . GLY A 1 93 ? -0.153 4.874 -4.796 1.00 87.88 93 GLY A N 1
ATOM 690 C CA . GLY A 1 93 ? -0.751 3.627 -5.272 1.00 87.88 93 GLY A CA 1
ATOM 691 C C . GLY A 1 93 ? -0.652 2.438 -4.315 1.00 87.88 93 GLY A C 1
ATOM 692 O O . GLY A 1 93 ? -0.926 1.322 -4.738 1.00 87.88 93 GLY A O 1
ATOM 693 N N . ASN A 1 94 ? -0.277 2.648 -3.053 1.00 88.12 94 ASN A N 1
ATOM 694 C CA . ASN A 1 94 ? -0.108 1.592 -2.044 1.00 88.12 94 ASN A CA 1
ATOM 695 C C . ASN A 1 94 ? -1.216 1.586 -0.974 1.00 88.12 94 ASN A C 1
ATOM 697 O O . ASN A 1 94 ? -1.253 0.714 -0.106 1.00 88.12 94 ASN A O 1
ATOM 701 N N . ARG A 1 95 ? -2.116 2.574 -1.000 1.00 89.50 95 ARG A N 1
ATOM 702 C CA . ARG A 1 95 ? -3.294 2.670 -0.127 1.00 89.50 95 ARG A CA 1
ATOM 703 C C . ARG A 1 95 ? -4.469 3.219 -0.926 1.00 89.50 95 ARG A C 1
ATOM 705 O O . ARG A 1 95 ? -4.276 3.873 -1.945 1.00 89.50 95 ARG A O 1
ATOM 712 N N . TRP A 1 96 ? -5.683 3.005 -0.434 1.00 92.25 96 TRP A N 1
ATOM 713 C CA . TRP A 1 96 ? -6.892 3.603 -0.995 1.00 92.25 96 TRP A CA 1
ATOM 714 C C . TRP A 1 96 ? -7.572 4.531 0.011 1.00 92.25 96 TRP A C 1
ATOM 716 O O . TRP A 1 96 ? -7.472 4.337 1.228 1.00 92.25 96 TRP A O 1
ATOM 726 N N . ALA A 1 97 ? -8.279 5.525 -0.515 1.00 92.31 97 ALA A N 1
ATOM 727 C CA . ALA A 1 97 ? -9.113 6.456 0.229 1.00 92.31 97 ALA A CA 1
ATOM 728 C C . ALA A 1 97 ? -10.527 6.471 -0.360 1.00 92.31 97 ALA A C 1
ATOM 730 O O . ALA A 1 97 ? -10.712 6.221 -1.551 1.00 92.31 97 ALA A O 1
ATOM 731 N N . CYS A 1 98 ? -11.528 6.751 0.475 1.00 94.44 98 CYS A N 1
ATOM 732 C CA . CYS A 1 98 ? -12.889 6.931 -0.018 1.00 94.44 98 CYS A CA 1
ATOM 733 C C . CYS A 1 98 ? -12.983 8.188 -0.891 1.00 94.44 98 CYS A C 1
ATOM 735 O O . CYS A 1 98 ? -12.304 9.188 -0.650 1.00 94.44 98 CYS A O 1
ATOM 737 N N . ASN A 1 99 ? -13.847 8.134 -1.900 1.00 94.31 99 ASN A N 1
ATOM 738 C CA . ASN A 1 99 ? -14.202 9.287 -2.713 1.00 94.31 99 ASN A CA 1
ATOM 739 C C . ASN A 1 99 ? -14.909 10.349 -1.861 1.00 94.31 99 ASN A C 1
ATOM 741 O O . ASN A 1 99 ? -15.405 10.078 -0.762 1.00 94.31 99 ASN A O 1
ATOM 745 N N . LYS A 1 100 ? -14.988 11.572 -2.392 1.00 91.19 100 LYS A N 1
ATOM 746 C CA . LYS A 1 100 ? -15.726 12.668 -1.755 1.00 91.19 100 LYS A CA 1
ATOM 747 C C . LYS A 1 100 ? -17.155 12.213 -1.421 1.00 91.19 100 LYS A C 1
ATOM 749 O O . LYS A 1 100 ? -17.808 11.591 -2.251 1.00 91.19 100 LYS A O 1
ATOM 754 N N . ASN A 1 101 ? -17.634 12.556 -0.224 1.00 90.50 101 ASN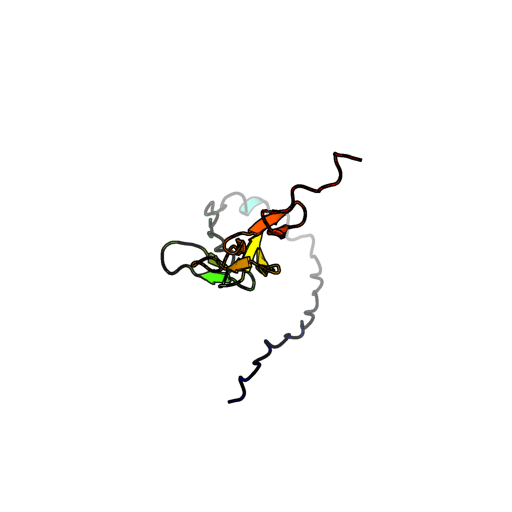 A N 1
ATOM 755 C CA . ASN A 1 101 ? -18.953 12.196 0.328 1.00 90.50 101 ASN A CA 1
ATOM 756 C C . ASN A 1 101 ? -19.134 10.736 0.792 1.00 90.50 101 ASN A C 1
ATOM 758 O O . ASN A 1 101 ? -20.231 10.373 1.224 1.00 90.50 101 ASN A O 1
ATOM 762 N N . PHE A 1 102 ? -18.075 9.922 0.781 1.00 92.31 102 PHE A N 1
ATOM 763 C CA . PHE A 1 102 ? -18.081 8.571 1.342 1.00 92.31 102 PHE A CA 1
ATOM 764 C C . PHE A 1 102 ? -17.159 8.465 2.564 1.00 92.31 102 PHE A C 1
ATOM 766 O O . PHE A 1 102 ? -16.138 9.146 2.655 1.00 92.31 102 PHE A O 1
ATOM 773 N N . LYS A 1 103 ? -17.505 7.591 3.514 1.00 91.38 103 LYS A N 1
ATOM 774 C CA . LYS A 1 103 ? -16.706 7.265 4.704 1.00 91.38 103 LYS A CA 1
ATOM 775 C C . LYS A 1 103 ? -16.440 5.764 4.781 1.00 91.38 103 LYS A C 1
ATOM 777 O O . LYS A 1 103 ? -17.212 4.958 4.267 1.00 91.38 103 LYS A O 1
ATOM 782 N N . ARG A 1 104 ? -15.330 5.395 5.432 1.00 91.06 104 ARG A N 1
ATOM 783 C CA . ARG A 1 104 ? -14.986 3.990 5.688 1.00 91.06 104 ARG A CA 1
ATOM 784 C C . ARG A 1 104 ? -16.038 3.344 6.593 1.00 91.06 104 ARG A C 1
ATOM 786 O O . ARG A 1 104 ? -16.317 3.854 7.673 1.00 91.06 104 ARG A O 1
ATOM 793 N N . SER A 1 105 ? -16.569 2.214 6.148 1.00 89.31 105 SER A N 1
ATOM 794 C CA . SER A 1 105 ? -17.434 1.313 6.911 1.00 89.31 105 SER A CA 1
ATOM 795 C C . SER A 1 105 ? -16.608 0.202 7.582 1.00 89.31 105 SER A C 1
ATOM 797 O O . SER A 1 105 ? -15.442 -0.001 7.235 1.00 89.31 105 SER A O 1
ATOM 799 N N . ARG A 1 106 ? -17.208 -0.553 8.517 1.00 82.69 106 ARG A N 1
ATOM 800 C CA . ARG A 1 106 ? -16.550 -1.628 9.297 1.00 82.69 106 ARG A CA 1
ATOM 801 C C . ARG A 1 106 ? -15.939 -2.760 8.448 1.00 82.69 106 ARG A C 1
ATOM 803 O O . ARG A 1 106 ? -15.122 -3.505 8.968 1.00 82.69 106 ARG A O 1
ATOM 810 N N . GLY A 1 107 ? -16.284 -2.879 7.163 1.00 81.12 107 GLY A N 1
ATOM 811 C CA . GLY A 1 107 ? -15.860 -3.977 6.279 1.00 81.12 107 GLY A CA 1
ATOM 812 C C . GLY A 1 107 ? -14.917 -3.592 5.134 1.00 81.12 107 GLY A C 1
ATOM 813 O O . GLY A 1 107 ? -15.063 -4.140 4.049 1.00 81.12 107 GLY A O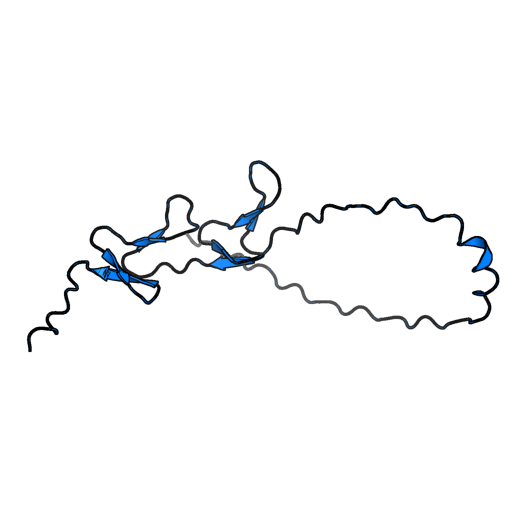 1
ATOM 814 N N . ASN A 1 108 ? -14.001 -2.629 5.314 1.00 86.19 108 ASN A N 1
ATOM 815 C CA . ASN A 1 108 ? -13.128 -2.137 4.227 1.00 86.19 108 ASN A CA 1
ATOM 816 C C . ASN A 1 108 ? -13.903 -1.638 2.990 1.00 86.19 108 ASN A C 1
ATOM 818 O O . ASN A 1 108 ? -13.434 -1.751 1.862 1.00 86.19 108 ASN A O 1
ATOM 822 N N . ALA A 1 109 ? -15.082 -1.058 3.208 1.00 89.12 109 ALA A N 1
ATOM 823 C CA . ALA A 1 109 ? -15.930 -0.487 2.167 1.00 89.12 109 ALA A CA 1
ATOM 824 C C . ALA A 1 109 ? -16.127 1.016 2.392 1.00 89.12 109 ALA A C 1
ATOM 826 O O . ALA A 1 109 ? -15.941 1.511 3.506 1.00 89.12 109 ALA A O 1
ATOM 827 N N . CYS A 1 110 ? -16.531 1.736 1.349 1.00 92.25 110 CYS A N 1
ATOM 828 C CA . CYS A 1 110 ? -16.897 3.146 1.433 1.00 92.25 110 CYS A CA 1
ATOM 829 C C . CYS A 1 110 ? -18.417 3.298 1.293 1.00 92.25 110 CYS A C 1
ATOM 831 O O . CYS A 1 110 ? -18.975 3.006 0.235 1.00 92.25 110 CYS A O 1
ATOM 833 N N . SER A 1 111 ? -19.082 3.757 2.356 1.00 90.31 111 SER A N 1
ATOM 834 C CA . SER A 1 111 ? -20.521 4.045 2.379 1.00 90.31 111 SER A CA 1
ATOM 835 C C . SER A 1 111 ? -20.778 5.551 2.399 1.00 90.31 111 SER A C 1
ATOM 837 O O . SER A 1 111 ? -19.920 6.340 2.799 1.00 90.31 111 SER A O 1
ATOM 839 N N . THR A 1 112 ? -21.948 5.973 1.922 1.00 89.19 112 THR A N 1
ATOM 840 C CA . THR A 1 112 ? -22.332 7.390 1.937 1.00 89.19 112 THR A CA 1
ATOM 841 C C . THR A 1 112 ? -22.381 7.922 3.367 1.00 89.19 112 THR A C 1
ATOM 843 O O . THR A 1 112 ? -22.815 7.240 4.298 1.00 89.19 112 THR A O 1
ATOM 846 N N . ILE A 1 113 ? -21.967 9.173 3.551 1.00 76.44 113 ILE A N 1
ATOM 847 C CA . ILE A 1 113 ? -22.017 9.857 4.852 1.00 76.44 113 ILE A CA 1
ATOM 848 C C . ILE A 1 113 ? -23.465 10.011 5.351 1.00 76.44 113 ILE A C 1
ATOM 850 O O . ILE A 1 113 ? -23.697 10.173 6.545 1.00 76.44 113 ILE A O 1
ATOM 854 N N . ARG A 1 114 ? -24.453 9.865 4.461 1.00 71.00 114 ARG A N 1
ATOM 855 C CA . ARG A 1 114 ? -25.888 9.968 4.753 1.00 71.00 114 ARG A CA 1
ATOM 856 C C . ARG A 1 114 ? -26.512 8.672 5.291 1.00 71.00 114 ARG A C 1
ATOM 858 O O . ARG A 1 114 ? -27.664 8.374 5.012 1.00 71.00 114 ARG A O 1
ATOM 865 N N . SER A 1 115 ? -25.741 7.914 6.063 1.00 60.38 115 SER A N 1
ATOM 866 C CA . SER A 1 115 ? -26.161 6.653 6.684 1.00 60.38 115 SER A CA 1
ATOM 867 C C . SER A 1 115 ? -26.469 6.843 8.172 1.00 60.38 115 SER A C 1
ATOM 869 O O . SER A 1 115 ? -26.061 6.024 8.992 1.00 60.38 115 SER A O 1
ATOM 871 N N . VAL A 1 116 ? -27.144 7.933 8.561 1.00 61.66 116 VAL A N 1
ATOM 872 C CA . VAL A 1 116 ? -27.895 7.861 9.821 1.00 61.66 116 VAL A CA 1
ATOM 873 C C . VAL A 1 116 ? -29.016 6.893 9.501 1.00 61.66 116 VAL A C 1
ATOM 875 O O . VAL A 1 116 ? -29.947 7.241 8.780 1.00 61.66 116 VAL A O 1
ATOM 878 N N . SER A 1 117 ? -28.828 5.640 9.911 1.00 56.62 117 SER A N 1
ATOM 879 C CA . SER A 1 117 ? -29.861 4.624 9.829 1.00 56.62 117 SER A CA 1
ATOM 880 C C . SER A 1 117 ? -31.100 5.241 10.458 1.00 56.62 117 SER A C 1
ATOM 882 O O . SER A 1 117 ? -31.102 5.545 11.651 1.00 56.62 117 SER A O 1
ATOM 884 N N . LEU A 1 118 ? -32.125 5.487 9.649 1.00 56.09 118 LEU A N 1
ATOM 885 C CA . LEU A 1 118 ? -33.437 5.965 10.073 1.00 56.09 118 LEU A CA 1
ATOM 886 C C . LEU A 1 118 ? -34.178 4.830 10.818 1.00 56.09 118 LEU A C 1
ATOM 888 O O . LEU A 1 118 ? -35.343 4.568 10.568 1.00 56.09 118 LEU A O 1
ATOM 892 N N . ALA A 1 119 ? -33.456 4.092 11.663 1.00 55.50 119 ALA A N 1
ATOM 893 C CA . ALA A 1 119 ? -33.850 2.832 12.284 1.00 55.50 119 ALA A CA 1
ATOM 894 C C . ALA A 1 119 ? -33.711 2.877 13.816 1.00 55.50 119 ALA A C 1
ATOM 896 O O . ALA A 1 119 ? -33.746 1.840 14.463 1.00 55.50 119 ALA A O 1
ATOM 897 N N . ILE A 1 120 ? -33.500 4.066 14.396 1.00 61.00 120 ILE A N 1
ATOM 898 C CA . ILE A 1 120 ? -33.453 4.278 15.858 1.00 61.00 120 ILE A CA 1
ATOM 899 C C . ILE A 1 120 ? -34.724 5.018 16.344 1.00 61.00 120 ILE A C 1
ATOM 901 O O . ILE A 1 120 ? -34.869 5.290 17.527 1.00 61.00 120 ILE A O 1
ATOM 905 N N . PHE A 1 121 ? -35.671 5.329 15.447 1.00 59.16 121 PHE A N 1
ATOM 906 C CA . PHE A 1 121 ? -36.923 6.037 15.763 1.00 59.16 121 PHE A CA 1
ATOM 907 C C . PHE A 1 121 ? -38.178 5.262 15.320 1.00 59.16 121 PHE A C 1
ATOM 909 O O . PHE A 1 121 ? -39.077 5.844 14.715 1.00 59.16 121 PHE A O 1
ATOM 916 N N . THR A 1 122 ? -38.233 3.958 15.593 1.00 59.16 122 THR A N 1
ATOM 917 C CA . THR A 1 122 ? -39.458 3.141 15.486 1.00 59.16 122 THR A CA 1
ATOM 918 C C . THR A 1 122 ? -39.524 2.155 16.630 1.00 59.16 122 THR A C 1
ATOM 920 O O . THR A 1 122 ? -38.486 1.484 16.835 1.00 59.16 122 THR A O 1
#